Protein AF-A0A958M0M1-F1 (afdb_monomer_lite)

Sequence (90 aa):
MVIEKQREYKKKAVVMNDSEMALFQALVSGLPGNYFVFPKMRIADMVDVVDGSGYYQRRNQILPKHVDFLICNNRMVPLMAVELDGNSHS

pLDDT: mean 89.34, std 15.86, range [37.97, 98.38]

Radius of gyration: 17.42 Å; chains: 1; bounding box: 41×46×46 Å

Foldseek 3Di:
DDPPPPPPDDDDPDPDDPV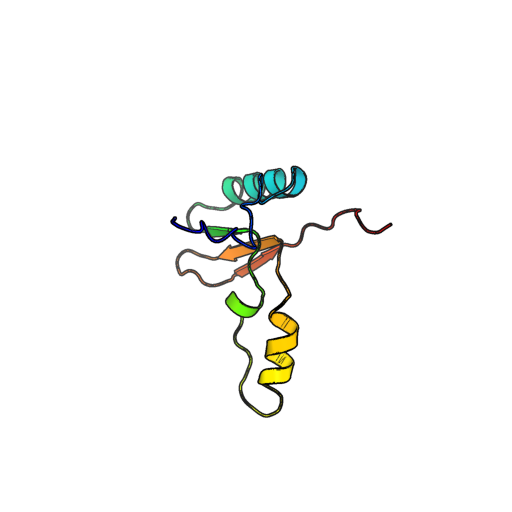LVVVVVCCVVVDDPQKDKDAFAQPLVQDDQDDDPCSVVVSVVRRVDTAGIFMAGNVRHTDDTDHDPDPPPD

Structure (mmCIF, N/CA/C/O backbone):
data_AF-A0A958M0M1-F1
#
_entry.id   AF-A0A958M0M1-F1
#
loop_
_atom_site.group_PDB
_atom_site.id
_atom_site.type_symbol
_atom_site.label_atom_id
_atom_site.label_alt_id
_atom_site.label_comp_id
_atom_site.label_asym_id
_atom_site.label_entity_id
_atom_site.label_seq_id
_atom_site.pdbx_PDB_ins_code
_atom_site.Cartn_x
_atom_site.Cartn_y
_atom_s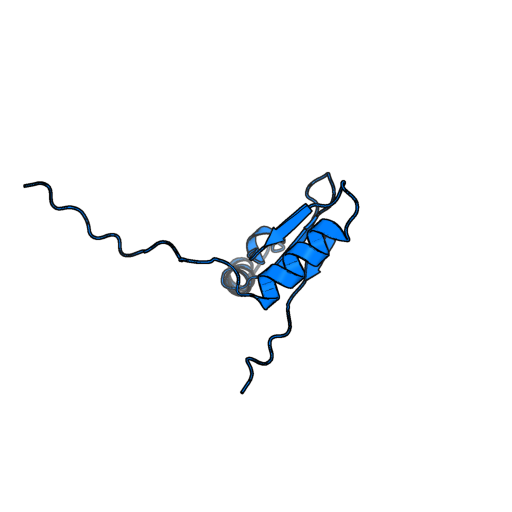ite.Cartn_z
_atom_site.occupancy
_atom_site.B_iso_or_equiv
_atom_site.auth_seq_id
_atom_site.auth_comp_id
_atom_site.auth_asym_id
_atom_site.auth_atom_id
_atom_site.pdbx_PDB_model_num
ATOM 1 N N . MET A 1 1 ? 22.079 -27.091 25.576 1.00 37.97 1 MET A N 1
ATOM 2 C CA . MET A 1 1 ? 21.957 -25.622 25.678 1.00 37.97 1 MET A CA 1
ATOM 3 C C . MET A 1 1 ? 21.537 -25.106 24.310 1.00 37.97 1 MET A C 1
ATOM 5 O O . MET A 1 1 ? 22.377 -24.991 23.430 1.00 37.97 1 MET A O 1
ATOM 9 N N . VAL A 1 2 ? 20.233 -24.941 24.079 1.00 41.22 2 VAL A N 1
ATOM 10 C CA . VAL A 1 2 ? 19.727 -24.381 22.818 1.00 41.22 2 VAL A CA 1
ATOM 11 C C . VAL A 1 2 ? 19.796 -22.870 22.973 1.00 41.22 2 VAL A C 1
ATOM 13 O O . VAL A 1 2 ? 19.111 -22.308 23.819 1.00 41.22 2 VAL A O 1
ATOM 16 N N . ILE A 1 3 ? 20.689 -22.229 22.226 1.00 47.19 3 ILE A N 1
ATOM 17 C C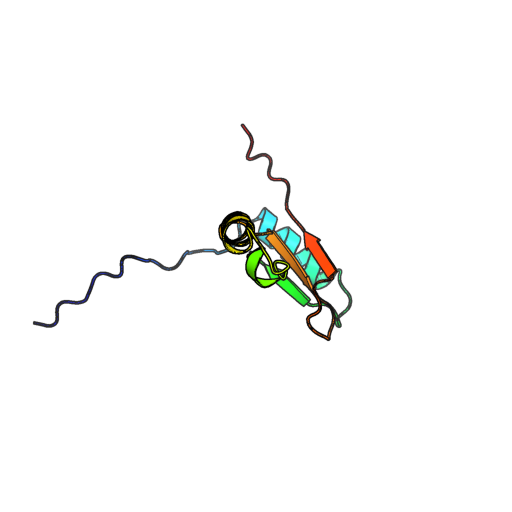A . ILE A 1 3 ? 20.761 -20.772 22.176 1.00 47.19 3 ILE A CA 1
ATOM 18 C C . ILE A 1 3 ? 19.553 -20.329 21.348 1.00 47.19 3 ILE A C 1
ATOM 20 O O . ILE A 1 3 ? 19.541 -20.488 20.127 1.00 47.19 3 ILE A O 1
ATOM 24 N N . GLU A 1 4 ? 18.503 -19.837 22.003 1.00 54.62 4 GLU A N 1
ATOM 25 C CA . GLU A 1 4 ? 17.411 -19.167 21.304 1.00 54.62 4 GLU A CA 1
ATOM 26 C C . GLU A 1 4 ? 17.977 -17.919 20.622 1.00 54.62 4 GLU A C 1
ATOM 28 O O . GLU A 1 4 ? 18.409 -16.966 21.270 1.00 54.62 4 GLU A O 1
ATOM 33 N N . LYS A 1 5 ? 18.026 -17.940 19.287 1.00 63.41 5 LYS A N 1
ATOM 34 C CA . LYS A 1 5 ? 18.457 -16.801 18.478 1.00 63.41 5 LYS A CA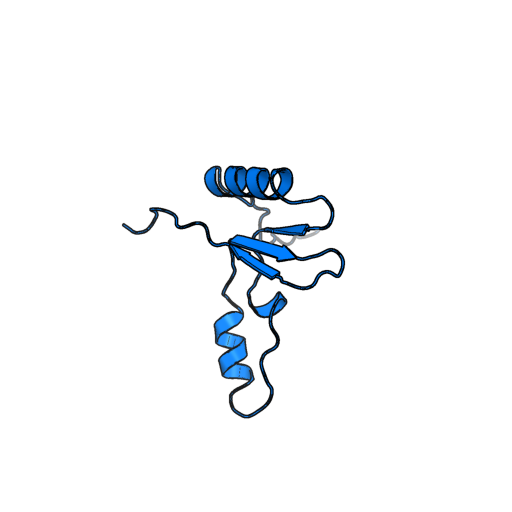 1
ATOM 35 C C . LYS A 1 5 ? 17.489 -15.645 18.733 1.00 63.41 5 LYS A C 1
ATOM 37 O O . LYS A 1 5 ? 16.346 -15.681 18.272 1.00 63.41 5 LYS A O 1
ATOM 42 N N . GLN A 1 6 ? 17.941 -14.635 19.472 1.00 60.50 6 GLN A N 1
ATOM 43 C CA . GLN A 1 6 ? 17.199 -13.400 19.695 1.00 60.50 6 GLN A CA 1
ATOM 44 C C . GLN A 1 6 ? 16.864 -12.806 18.323 1.00 60.50 6 GLN A C 1
ATOM 46 O O . GLN A 1 6 ? 17.752 -12.458 17.547 1.00 60.50 6 GLN A O 1
ATOM 51 N N . ARG A 1 7 ? 15.579 -12.799 17.958 1.00 65.00 7 ARG A N 1
ATOM 52 C CA . ARG A 1 7 ? 15.153 -12.318 16.642 1.00 65.00 7 ARG A CA 1
ATOM 53 C C . ARG A 1 7 ? 15.399 -10.806 16.598 1.00 65.00 7 ARG A C 1
ATOM 55 O O . ARG A 1 7 ? 14.853 -10.085 17.427 1.00 65.00 7 ARG A O 1
ATOM 62 N N . GLU A 1 8 ? 16.176 -10.333 15.622 1.00 88.06 8 GLU A N 1
ATOM 63 C CA . GLU A 1 8 ? 16.446 -8.900 15.357 1.00 88.06 8 GLU A CA 1
ATOM 64 C C . GLU A 1 8 ? 15.175 -8.093 15.025 1.00 88.06 8 GLU A C 1
ATOM 66 O O . GLU A 1 8 ? 15.208 -6.873 14.888 1.00 88.06 8 GLU A O 1
ATOM 71 N N . TYR A 1 9 ? 14.029 -8.769 14.933 1.00 87.44 9 TYR A N 1
ATOM 72 C CA . TYR A 1 9 ? 12.741 -8.193 14.597 1.00 87.44 9 TYR A CA 1
ATOM 73 C C . TYR A 1 9 ? 11.693 -8.572 15.637 1.00 87.44 9 TYR A C 1
ATOM 75 O O . TYR A 1 9 ? 11.594 -9.725 16.069 1.00 87.44 9 TYR A O 1
ATOM 83 N N . LYS A 1 10 ? 10.861 -7.593 15.992 1.00 89.69 10 LYS A N 1
ATOM 84 C CA . LYS A 1 10 ? 9.693 -7.769 16.855 1.00 89.69 10 LYS A CA 1
ATOM 85 C C . LYS A 1 10 ? 8.429 -7.430 16.074 1.00 89.69 10 LYS A C 1
ATOM 87 O O . LYS A 1 10 ? 8.429 -6.532 15.234 1.00 89.69 10 LYS A O 1
ATOM 92 N N . LYS A 1 11 ? 7.343 -8.147 16.363 1.00 91.75 11 LYS A N 1
ATOM 93 C CA . LYS A 1 11 ? 6.016 -7.846 15.815 1.00 91.75 11 LYS A CA 1
ATOM 94 C C . LYS A 1 11 ? 5.584 -6.451 16.287 1.00 91.75 11 LYS A C 1
ATOM 96 O O . LYS A 1 11 ? 5.695 -6.148 17.473 1.00 91.75 11 LYS A O 1
ATOM 101 N N . LYS A 1 12 ? 5.064 -5.624 15.375 1.00 91.06 12 LYS A N 1
ATOM 102 C CA . LYS A 1 12 ? 4.413 -4.360 15.747 1.00 91.06 12 LYS A CA 1
ATOM 103 C C . LYS A 1 12 ? 3.125 -4.642 16.528 1.00 91.06 12 LYS A C 1
ATOM 105 O O . LYS A 1 12 ? 2.379 -5.548 16.163 1.00 91.06 12 LYS A O 1
ATOM 110 N N . ALA A 1 13 ? 2.853 -3.856 17.570 1.00 93.75 13 ALA A N 1
ATOM 111 C CA . ALA A 1 13 ? 1.601 -3.960 18.322 1.00 93.75 13 ALA A CA 1
ATOM 112 C C . ALA A 1 13 ? 0.385 -3.629 17.439 1.00 93.75 13 ALA A C 1
ATOM 114 O O . ALA A 1 13 ? -0.594 -4.370 17.436 1.00 93.75 13 ALA A O 1
ATOM 115 N N . VAL A 1 14 ? 0.505 -2.570 16.632 1.00 93.06 14 VAL A N 1
ATOM 116 C CA . VAL A 1 14 ? -0.471 -2.150 15.620 1.00 93.06 14 VAL A CA 1
ATOM 117 C C . VAL A 1 14 ? 0.239 -1.820 14.307 1.00 93.06 14 VAL A C 1
ATOM 119 O O . VAL A 1 14 ? 1.408 -1.427 14.302 1.00 93.06 14 VAL A O 1
ATOM 122 N N . VAL A 1 15 ? -0.451 -2.024 13.184 1.00 90.62 15 VAL A N 1
ATOM 123 C CA . VAL A 1 15 ? 0.065 -1.720 11.835 1.00 90.62 15 VAL A CA 1
ATOM 124 C C . VAL A 1 15 ? -0.428 -0.381 11.293 1.00 90.62 15 VAL A C 1
ATOM 126 O O . VAL A 1 15 ? 0.212 0.158 10.396 1.00 90.62 15 VAL A O 1
ATOM 129 N N . MET A 1 16 ? -1.524 0.133 11.857 1.00 92.88 16 MET A N 1
ATOM 130 C CA . MET A 1 16 ? -2.138 1.414 11.527 1.00 92.88 16 MET A CA 1
ATOM 131 C C . MET A 1 16 ? -2.313 2.252 12.794 1.00 92.88 16 MET A C 1
ATOM 133 O O . MET A 1 16 ? -2.582 1.689 13.859 1.00 92.88 16 MET A O 1
ATOM 137 N N . ASN A 1 17 ? -2.160 3.568 12.675 1.00 92.00 17 ASN A N 1
ATOM 138 C CA . ASN A 1 17 ? -2.609 4.524 13.689 1.00 92.00 17 ASN A CA 1
ATOM 139 C C . ASN A 1 17 ? -4.135 4.751 13.600 1.00 92.00 17 ASN A C 1
ATOM 141 O O . ASN A 1 17 ? -4.802 4.202 12.722 1.00 92.00 17 ASN A O 1
ATOM 145 N N . ASP A 1 18 ? -4.692 5.555 14.506 1.00 93.88 18 ASP A N 1
ATOM 146 C CA . ASP A 1 18 ? -6.143 5.771 14.588 1.00 93.88 18 ASP A CA 1
ATOM 147 C C . ASP A 1 18 ? -6.722 6.422 13.321 1.00 93.88 18 ASP A C 1
ATOM 149 O O . ASP A 1 18 ? -7.776 6.004 12.840 1.00 93.88 18 ASP A O 1
ATOM 153 N N . SER A 1 19 ? -6.017 7.395 12.735 1.00 93.19 19 SER A N 1
ATOM 154 C CA . SER A 1 19 ? -6.439 8.072 11.502 1.00 93.19 19 SER A CA 1
ATOM 155 C C . SER A 1 19 ? -6.415 7.132 10.295 1.00 93.19 19 SER A C 1
ATOM 157 O O . SER A 1 19 ? -7.356 7.106 9.503 1.00 93.19 19 SER A O 1
ATOM 159 N N . GLU A 1 20 ? -5.365 6.320 10.173 1.00 94.69 20 GLU A N 1
ATOM 160 C CA . GLU A 1 20 ? -5.240 5.293 9.136 1.00 94.69 20 GLU A CA 1
ATOM 161 C C . GLU A 1 20 ? -6.334 4.229 9.288 1.00 94.69 20 GLU A C 1
ATOM 163 O O . GLU A 1 20 ? -6.972 3.856 8.306 1.00 94.69 20 GLU A O 1
ATOM 168 N N . MET A 1 21 ? -6.609 3.778 10.515 1.00 95.94 21 MET A N 1
ATOM 169 C CA . MET A 1 21 ? -7.683 2.822 10.785 1.00 95.94 21 MET A CA 1
ATOM 170 C C . MET A 1 21 ? -9.059 3.401 10.423 1.00 95.94 21 MET A C 1
ATOM 172 O O . MET A 1 21 ? -9.868 2.712 9.800 1.00 95.94 21 MET A O 1
ATOM 176 N N . ALA A 1 22 ? -9.326 4.660 10.776 1.00 96.00 22 ALA A N 1
ATOM 177 C CA . ALA A 1 22 ? -10.581 5.328 10.445 1.00 96.00 22 ALA A CA 1
ATOM 178 C C . ALA A 1 22 ? -10.774 5.453 8.924 1.00 96.00 22 ALA A C 1
ATOM 180 O O . ALA A 1 22 ? -11.842 5.111 8.409 1.00 96.00 22 ALA A O 1
ATOM 181 N N . LEU A 1 23 ? -9.732 5.866 8.192 1.00 95.94 23 LEU A N 1
ATOM 182 C CA . LEU A 1 23 ? -9.780 5.927 6.731 1.00 95.94 23 LEU A CA 1
ATOM 183 C C . LEU A 1 23 ? -9.961 4.534 6.118 1.00 95.94 23 LEU A C 1
ATOM 185 O O . LEU A 1 23 ? -10.789 4.365 5.227 1.00 95.94 23 LEU A O 1
ATOM 189 N N . PHE A 1 24 ? -9.247 3.522 6.613 1.00 96.94 24 PHE A N 1
ATOM 190 C CA . PHE A 1 24 ? -9.399 2.149 6.139 1.00 96.94 24 PHE A CA 1
ATOM 191 C C . PHE A 1 24 ? -10.851 1.667 6.257 1.00 96.94 24 PHE A C 1
ATOM 193 O O . PHE A 1 24 ? -11.412 1.143 5.295 1.00 96.94 24 PHE A O 1
ATOM 200 N N . GLN A 1 25 ? -11.487 1.893 7.409 1.00 97.19 25 GLN A N 1
ATOM 201 C CA . GLN A 1 25 ? -12.887 1.528 7.629 1.00 97.19 25 GLN A CA 1
ATOM 202 C C . GLN A 1 25 ? -13.837 2.295 6.704 1.00 97.19 25 GLN A C 1
ATOM 204 O O . GLN A 1 25 ? -14.759 1.697 6.144 1.00 97.19 25 GLN A O 1
ATOM 209 N N . ALA A 1 26 ? -13.602 3.594 6.500 1.00 97.38 26 ALA A N 1
ATOM 210 C CA . ALA A 1 26 ? -14.379 4.407 5.571 1.00 97.38 26 ALA A CA 1
ATOM 211 C C . ALA A 1 26 ? -14.253 3.905 4.122 1.00 97.38 26 ALA A C 1
ATOM 213 O O . ALA A 1 26 ? -15.257 3.794 3.425 1.00 97.38 26 ALA A O 1
ATOM 214 N N . LEU A 1 27 ? -13.048 3.529 3.679 1.00 97.38 27 LEU A N 1
ATOM 215 C CA . LEU A 1 27 ? -12.823 2.969 2.343 1.00 97.38 27 LEU A CA 1
ATOM 216 C C . LEU A 1 27 ? -13.527 1.618 2.176 1.00 97.38 27 LEU A C 1
ATOM 218 O O . LEU A 1 27 ? -14.245 1.417 1.201 1.00 97.38 27 LEU A O 1
ATOM 222 N N . VAL A 1 28 ? -13.363 0.701 3.132 1.00 97.25 28 VAL A N 1
ATOM 223 C CA . VAL A 1 28 ? -13.972 -0.639 3.064 1.00 97.25 28 VAL A CA 1
ATOM 224 C C . VAL A 1 28 ? -15.500 -0.574 3.087 1.00 97.25 28 VAL A C 1
ATOM 226 O O . VAL A 1 28 ? -16.149 -1.350 2.393 1.00 97.25 28 VAL A O 1
ATOM 229 N N . SER A 1 29 ? -16.084 0.337 3.868 1.00 97.31 29 SER A N 1
ATOM 230 C CA . SER A 1 29 ? -17.543 0.486 3.957 1.00 97.31 29 SER A CA 1
ATOM 231 C C . SER A 1 29 ? -18.148 1.325 2.828 1.00 97.31 29 SER A C 1
ATOM 233 O O . SER A 1 29 ? -19.299 1.099 2.458 1.00 97.31 29 SER A O 1
ATOM 235 N N . GLY A 1 30 ? -17.397 2.286 2.284 1.00 97.31 30 GLY A N 1
ATOM 236 C CA . GLY A 1 30 ? -17.866 3.196 1.239 1.00 97.31 30 GLY A CA 1
ATOM 237 C C . GLY A 1 30 ? -17.710 2.663 -0.185 1.00 97.31 30 GLY A C 1
ATOM 238 O O . GLY A 1 30 ? -18.383 3.149 -1.094 1.00 97.31 30 GLY A O 1
ATOM 239 N N . LEU A 1 31 ? -16.834 1.678 -0.403 1.00 97.00 31 LEU A N 1
ATOM 240 C CA . LEU A 1 31 ? -16.623 1.083 -1.719 1.00 97.00 31 LEU A CA 1
ATOM 241 C C . LEU A 1 31 ? -17.626 -0.047 -2.008 1.00 97.00 31 LEU A C 1
ATOM 243 O O . LEU A 1 31 ? -18.000 -0.801 -1.108 1.00 97.00 31 LEU A O 1
ATOM 247 N N . PRO A 1 32 ? -18.037 -0.231 -3.276 1.00 95.50 32 PRO A N 1
ATOM 248 C CA . PRO A 1 32 ? -18.843 -1.383 -3.664 1.00 95.50 32 PRO A CA 1
ATOM 249 C C . PRO A 1 32 ? -18.108 -2.710 -3.400 1.00 95.50 32 PRO A C 1
ATOM 251 O O . PRO A 1 32 ? -16.885 -2.790 -3.503 1.00 95.50 32 PRO A O 1
ATOM 254 N N . GLY A 1 33 ? -18.853 -3.790 -3.140 1.00 94.12 33 GLY A N 1
ATOM 255 C CA . GLY A 1 33 ? -18.290 -5.091 -2.732 1.00 94.12 33 GLY A CA 1
ATOM 256 C C . GLY A 1 33 ? -17.401 -5.813 -3.759 1.00 94.12 33 GLY A C 1
ATOM 257 O O . GLY A 1 33 ? -16.900 -6.897 -3.478 1.00 94.12 33 GLY A O 1
ATOM 258 N N . ASN A 1 34 ? -17.205 -5.251 -4.953 1.00 96.19 34 ASN A N 1
ATOM 259 C CA . ASN A 1 34 ? -16.279 -5.744 -5.976 1.00 96.19 34 ASN A CA 1
ATOM 260 C C . ASN A 1 34 ? -14.933 -4.992 -5.995 1.00 96.19 34 ASN A C 1
ATOM 262 O O . ASN A 1 34 ? -14.163 -5.162 -6.945 1.00 96.19 34 ASN A O 1
ATOM 266 N N . TYR A 1 35 ? -14.659 -4.173 -4.980 1.00 98.12 35 TYR A N 1
ATOM 267 C CA . TYR A 1 35 ? -13.386 -3.487 -4.775 1.00 98.12 35 TYR A CA 1
ATOM 268 C C . TYR A 1 35 ? -12.652 -4.043 -3.553 1.00 98.12 35 TYR A C 1
ATOM 270 O O . TYR A 1 35 ? -13.260 -4.534 -2.605 1.00 98.12 35 TYR A O 1
ATOM 278 N N . PHE A 1 36 ? -11.326 -3.946 -3.583 1.00 98.12 36 PHE A N 1
ATOM 279 C CA . PHE A 1 36 ? -10.430 -4.439 -2.541 1.00 98.12 36 PHE A CA 1
ATOM 280 C C . PHE A 1 36 ? -9.512 -3.314 -2.082 1.00 98.12 36 PHE A C 1
ATOM 282 O O . PHE A 1 36 ? -8.988 -2.579 -2.916 1.00 98.12 36 PHE A O 1
ATOM 289 N N . VAL A 1 37 ? -9.303 -3.196 -0.770 1.00 97.94 37 VAL A N 1
ATOM 290 C CA . VAL A 1 37 ? -8.443 -2.175 -0.157 1.00 97.94 37 VAL A CA 1
ATOM 291 C C . VAL A 1 37 ? -7.246 -2.859 0.496 1.00 97.94 37 VAL A C 1
ATOM 293 O O . VAL A 1 37 ? -7.414 -3.704 1.374 1.00 97.94 37 VAL A O 1
ATOM 296 N N . PHE A 1 38 ? -6.037 -2.475 0.092 1.00 97.19 38 PHE A N 1
ATOM 297 C CA . PHE A 1 38 ? -4.779 -3.001 0.615 1.00 97.19 38 PHE A CA 1
ATOM 298 C C . PHE A 1 38 ? -4.024 -1.908 1.377 1.00 97.19 38 PHE A C 1
ATOM 300 O O . PHE A 1 38 ? -3.581 -0.946 0.751 1.00 97.19 38 PHE A O 1
ATOM 307 N N . PRO A 1 39 ? -3.849 -2.026 2.702 1.00 95.75 39 PRO A N 1
ATOM 308 C CA . PRO A 1 39 ? -3.098 -1.046 3.475 1.00 95.75 39 PRO A CA 1
ATOM 309 C C . PRO A 1 39 ? -1.577 -1.216 3.326 1.00 95.75 39 PRO A C 1
ATOM 311 O O . PRO A 1 39 ? -1.083 -2.339 3.215 1.00 95.75 39 PRO A O 1
ATOM 314 N N . LYS A 1 40 ? -0.831 -0.107 3.413 1.00 93.12 40 LYS A N 1
ATOM 315 C CA . LYS A 1 40 ? 0.642 -0.029 3.458 1.00 93.12 40 LYS A CA 1
ATOM 316 C C . LYS A 1 40 ? 1.329 -0.792 2.315 1.00 93.12 40 LYS A C 1
ATOM 318 O O . LYS A 1 40 ? 2.288 -1.536 2.535 1.00 93.12 40 LYS A O 1
ATOM 323 N N . MET A 1 41 ? 0.837 -0.606 1.090 1.00 95.75 41 MET A N 1
ATOM 324 C CA . MET A 1 41 ? 1.359 -1.281 -0.099 1.00 95.75 41 MET A CA 1
ATOM 325 C C . MET A 1 41 ? 2.631 -0.593 -0.604 1.00 95.75 41 MET A C 1
ATOM 327 O O . MET A 1 41 ? 2.659 0.627 -0.767 1.00 95.75 41 MET A O 1
ATOM 331 N N . ARG A 1 42 ? 3.687 -1.362 -0.901 1.00 96.12 42 ARG A N 1
ATOM 332 C CA . ARG A 1 42 ? 4.893 -0.804 -1.535 1.00 96.12 42 ARG A CA 1
ATOM 333 C C . ARG A 1 42 ? 4.586 -0.423 -2.977 1.00 96.12 42 ARG A C 1
ATOM 335 O O . ARG A 1 42 ? 3.946 -1.186 -3.694 1.00 96.12 42 ARG A O 1
ATOM 342 N N . ILE A 1 43 ? 5.133 0.700 -3.442 1.00 96.50 43 ILE A N 1
ATOM 343 C CA . ILE A 1 43 ? 4.972 1.121 -4.844 1.00 96.50 43 ILE A CA 1
ATOM 344 C C . ILE A 1 43 ? 5.514 0.048 -5.792 1.00 96.50 43 ILE A C 1
ATOM 346 O O . ILE A 1 43 ? 4.883 -0.270 -6.795 1.00 96.50 43 ILE A O 1
ATOM 350 N N . ALA A 1 44 ? 6.635 -0.576 -5.427 1.00 96.06 44 ALA A N 1
ATOM 351 C CA . ALA A 1 44 ? 7.256 -1.645 -6.204 1.00 96.06 44 ALA A CA 1
ATOM 352 C C . ALA A 1 44 ? 6.393 -2.911 -6.385 1.00 96.06 44 ALA A C 1
ATOM 354 O O . ALA A 1 44 ? 6.748 -3.733 -7.222 1.00 96.06 44 ALA A O 1
ATOM 355 N N . ASP A 1 45 ? 5.307 -3.080 -5.622 1.00 95.81 45 ASP A N 1
ATOM 356 C CA . ASP A 1 45 ? 4.397 -4.228 -5.745 1.00 95.81 45 ASP A CA 1
ATOM 357 C C . ASP A 1 45 ? 3.162 -3.923 -6.619 1.00 95.81 45 ASP A C 1
ATOM 359 O O . ASP A 1 45 ? 2.354 -4.816 -6.858 1.00 95.81 45 ASP A O 1
ATOM 363 N N . MET A 1 46 ? 2.992 -2.679 -7.090 1.00 95.19 46 MET A N 1
ATOM 364 C CA . MET A 1 46 ? 1.815 -2.257 -7.872 1.00 95.19 46 MET A CA 1
ATOM 365 C C . MET A 1 46 ? 2.136 -1.617 -9.228 1.00 95.19 46 MET A C 1
ATOM 367 O O . MET A 1 46 ? 1.212 -1.291 -9.971 1.00 95.19 46 MET A O 1
ATOM 371 N N . VAL A 1 47 ? 3.417 -1.433 -9.562 1.00 94.81 47 VAL A N 1
ATOM 372 C CA . VAL A 1 47 ? 3.849 -0.902 -10.863 1.00 94.81 47 VAL A CA 1
ATOM 373 C C . VAL A 1 47 ? 4.988 -1.723 -11.448 1.00 94.81 47 VAL A C 1
ATOM 375 O O . VAL A 1 47 ? 5.885 -2.162 -10.726 1.00 94.81 47 VAL A O 1
ATOM 378 N N . ASP A 1 48 ? 4.998 -1.831 -12.773 1.00 95.81 48 ASP A N 1
ATOM 379 C CA . ASP A 1 48 ? 6.142 -2.339 -13.517 1.00 95.81 48 ASP A CA 1
ATOM 380 C C . ASP A 1 48 ? 7.101 -1.199 -13.866 1.00 95.81 48 ASP A C 1
ATOM 382 O O . ASP A 1 48 ? 6.706 -0.113 -14.302 1.00 95.81 48 ASP A O 1
ATOM 386 N N . VAL A 1 49 ? 8.398 -1.449 -13.694 1.00 95.88 49 VAL A N 1
ATOM 387 C CA . VAL A 1 49 ? 9.434 -0.537 -14.177 1.00 95.88 49 VAL A CA 1
ATOM 388 C C . VAL A 1 49 ? 9.736 -0.911 -15.619 1.00 95.88 49 VAL A C 1
ATOM 390 O O . VAL A 1 49 ? 10.217 -2.006 -15.879 1.00 95.88 49 VAL A O 1
ATOM 393 N N . VAL A 1 50 ? 9.484 0.014 -16.545 1.00 95.69 50 VAL A N 1
ATOM 394 C CA . VAL A 1 50 ? 9.780 -0.185 -17.972 1.00 95.69 50 VAL A CA 1
ATOM 395 C C . VAL A 1 50 ? 11.246 -0.579 -18.161 1.00 95.69 50 VAL A C 1
ATOM 397 O O . VAL A 1 50 ? 12.134 0.069 -17.600 1.00 95.69 50 VAL A O 1
ATOM 400 N N . ASP A 1 51 ? 11.501 -1.592 -18.983 1.00 94.19 51 ASP A N 1
ATOM 401 C CA . ASP A 1 51 ? 12.846 -2.087 -19.279 1.00 94.19 51 ASP A CA 1
ATOM 402 C C . ASP A 1 51 ? 13.769 -1.023 -19.904 1.00 94.19 51 ASP A C 1
ATOM 404 O O . ASP A 1 51 ? 13.335 0.030 -20.380 1.00 94.19 51 ASP A O 1
ATOM 408 N N . GLY A 1 52 ? 15.077 -1.295 -19.884 1.00 95.62 52 GLY A N 1
ATOM 409 C CA . GLY A 1 52 ? 16.101 -0.477 -20.540 1.00 95.62 52 GLY A CA 1
ATOM 410 C C . GLY A 1 52 ? 17.188 0.046 -19.603 1.00 95.62 52 GLY A C 1
ATOM 411 O O . GLY A 1 52 ? 17.313 -0.360 -18.441 1.00 95.62 52 GLY A O 1
ATOM 412 N N . SER A 1 53 ? 18.000 0.974 -20.116 1.00 94.31 53 SER A N 1
ATOM 413 C CA . SER A 1 53 ? 19.037 1.625 -19.317 1.00 94.31 53 SER A CA 1
ATOM 414 C C . SER A 1 53 ? 18.403 2.347 -18.119 1.00 94.31 53 SER A C 1
ATOM 416 O O . SER A 1 53 ? 17.342 2.966 -18.204 1.00 94.31 53 SER A O 1
ATOM 418 N N . GLY A 1 54 ? 19.004 2.183 -16.940 1.00 94.94 54 GLY A N 1
ATOM 419 C CA . GLY A 1 54 ? 18.471 2.756 -15.702 1.00 94.94 54 GLY A CA 1
ATOM 420 C C . GLY A 1 54 ? 17.276 2.013 -15.085 1.00 94.94 54 GLY A C 1
ATOM 421 O O . GLY A 1 54 ? 16.662 2.554 -14.166 1.00 94.94 54 GLY A O 1
ATOM 422 N N . TYR A 1 55 ? 16.944 0.788 -15.525 1.00 96.50 55 TYR A N 1
ATOM 423 C CA . TYR A 1 55 ? 15.934 -0.061 -14.864 1.00 96.50 55 TYR A CA 1
ATOM 424 C C . TYR A 1 55 ? 16.174 -0.169 -13.348 1.00 96.50 55 TYR A C 1
ATOM 426 O O . TYR A 1 55 ? 15.320 0.210 -12.548 1.00 96.50 55 TYR A O 1
ATOM 434 N N . TYR A 1 56 ? 17.375 -0.595 -12.936 1.00 96.44 56 TYR A N 1
ATOM 435 C CA . TYR A 1 56 ? 17.708 -0.758 -11.516 1.00 96.44 56 TYR A CA 1
ATOM 436 C C . TYR A 1 56 ? 17.659 0.559 -10.739 1.00 96.44 56 TYR A C 1
ATOM 438 O O . TYR A 1 56 ? 17.208 0.580 -9.598 1.00 96.44 56 TYR A O 1
ATOM 446 N N . GLN A 1 57 ? 18.072 1.667 -11.360 1.00 96.75 57 GLN A N 1
ATOM 447 C CA . GLN A 1 57 ? 18.012 2.987 -10.737 1.00 96.75 57 GLN A CA 1
ATOM 448 C C . GLN A 1 57 ? 16.561 3.387 -10.444 1.00 96.75 57 GLN A C 1
ATOM 450 O O . GLN A 1 57 ? 16.253 3.756 -9.314 1.00 96.75 57 GLN A O 1
ATOM 455 N N . ARG A 1 58 ? 15.664 3.268 -11.431 1.00 96.81 58 ARG A N 1
ATOM 456 C CA . ARG A 1 58 ? 14.232 3.567 -11.269 1.00 96.81 58 ARG A CA 1
ATOM 457 C C . ARG A 1 58 ? 13.573 2.630 -10.260 1.00 96.81 58 ARG A C 1
ATOM 459 O O . ARG A 1 58 ? 12.851 3.089 -9.381 1.00 96.81 58 ARG A O 1
ATOM 466 N N . ARG A 1 59 ? 13.893 1.335 -10.314 1.00 95.94 59 ARG A N 1
ATOM 467 C CA . ARG A 1 59 ? 13.396 0.347 -9.350 1.00 95.94 59 ARG A CA 1
ATOM 468 C C . ARG A 1 59 ? 13.821 0.683 -7.920 1.00 95.94 59 ARG A C 1
ATOM 470 O O . ARG A 1 59 ? 12.990 0.677 -7.018 1.00 95.94 59 ARG A O 1
ATOM 477 N N . ASN A 1 60 ? 15.084 1.042 -7.706 1.00 96.69 60 ASN A N 1
ATOM 478 C CA . ASN A 1 60 ? 15.591 1.388 -6.378 1.00 96.69 60 ASN A CA 1
ATOM 479 C C . ASN A 1 60 ? 14.923 2.635 -5.780 1.00 96.69 60 ASN A C 1
ATOM 481 O O . ASN A 1 60 ? 14.806 2.721 -4.561 1.00 96.69 60 ASN A O 1
ATOM 485 N N . GLN A 1 61 ? 14.434 3.567 -6.605 1.00 96.19 61 GLN A N 1
ATOM 486 C CA . GLN A 1 61 ? 13.698 4.743 -6.126 1.00 96.19 61 GLN A CA 1
ATOM 487 C C . GLN A 1 61 ? 12.324 4.398 -5.535 1.00 96.19 61 GLN A C 1
ATOM 489 O O . GLN A 1 61 ? 11.853 5.117 -4.655 1.00 96.19 61 GLN A O 1
ATOM 494 N N . ILE A 1 62 ? 11.674 3.333 -6.014 1.00 96.19 62 ILE A N 1
ATOM 495 C CA . ILE A 1 62 ? 10.317 2.952 -5.585 1.00 96.19 62 ILE A CA 1
ATOM 496 C C . ILE A 1 62 ? 10.299 1.849 -4.525 1.00 96.19 62 ILE A C 1
ATOM 498 O O . ILE A 1 62 ? 9.325 1.740 -3.788 1.00 96.19 62 ILE A O 1
ATOM 502 N N . LEU A 1 63 ? 11.375 1.066 -4.393 1.00 95.56 63 LEU A N 1
ATOM 503 C CA . LEU A 1 63 ? 11.491 0.000 -3.389 1.00 95.56 63 LEU A CA 1
ATOM 504 C C . LEU A 1 63 ? 11.200 0.424 -1.938 1.00 95.56 63 LEU A C 1
ATOM 506 O O . LEU A 1 63 ? 10.512 -0.332 -1.251 1.00 95.56 63 LEU A O 1
ATOM 510 N N . PRO A 1 64 ? 11.703 1.570 -1.437 1.00 95.81 64 PRO A N 1
ATOM 511 C CA . PRO A 1 64 ? 11.449 1.973 -0.055 1.00 95.81 64 PRO A CA 1
ATOM 512 C C . PRO A 1 64 ? 10.107 2.701 0.118 1.00 95.81 64 PRO A C 1
ATOM 514 O O . PRO A 1 64 ? 9.711 2.990 1.247 1.00 95.81 64 PRO A O 1
ATOM 517 N N . LYS A 1 65 ? 9.423 3.037 -0.982 1.00 95.06 65 LYS A N 1
ATOM 518 C CA . LYS A 1 65 ? 8.212 3.855 -0.966 1.00 95.06 65 LYS A CA 1
ATOM 519 C C . LYS A 1 65 ? 6.974 2.982 -0.826 1.00 95.06 65 LYS A C 1
ATOM 521 O O . LYS A 1 65 ? 6.879 1.908 -1.421 1.00 95.06 65 LYS A O 1
ATOM 526 N N . HIS A 1 66 ? 6.010 3.477 -0.069 1.00 95.69 66 HIS A N 1
ATOM 527 C CA . HIS A 1 66 ? 4.713 2.853 0.126 1.00 95.69 66 HIS A CA 1
ATOM 528 C C . HIS A 1 66 ? 3.628 3.916 0.058 1.00 95.69 66 HIS A C 1
ATOM 530 O O . HIS A 1 66 ? 3.897 5.074 0.353 1.00 95.69 66 HIS A O 1
ATOM 536 N N . VAL A 1 67 ? 2.431 3.487 -0.315 1.00 95.50 67 VAL A N 1
ATOM 537 C CA . VAL A 1 67 ? 1.201 4.269 -0.180 1.00 95.50 67 VAL A CA 1
ATOM 538 C C . VAL A 1 67 ? 0.426 3.746 1.021 1.00 95.50 67 VAL A C 1
ATOM 540 O O . VAL A 1 67 ? 0.573 2.573 1.392 1.00 95.50 67 VAL A O 1
ATOM 543 N N . ASP A 1 68 ? -0.402 4.585 1.637 1.00 95.50 68 ASP A N 1
ATOM 544 C CA . ASP A 1 68 ? -1.183 4.158 2.799 1.00 95.50 68 ASP A CA 1
ATOM 545 C C . ASP A 1 68 ? -2.244 3.135 2.422 1.00 95.50 68 ASP A C 1
ATOM 547 O O . ASP A 1 68 ? -2.397 2.144 3.136 1.00 95.50 68 ASP A O 1
ATOM 551 N N . PHE A 1 69 ? -2.909 3.314 1.279 1.00 97.25 69 PHE A N 1
ATOM 552 C CA . PHE A 1 69 ? -3.872 2.351 0.754 1.00 97.25 69 PHE A CA 1
ATOM 553 C C . PHE A 1 69 ? -3.792 2.229 -0.768 1.00 97.25 69 PHE A C 1
ATOM 555 O O . PHE A 1 69 ? -3.602 3.211 -1.483 1.00 97.25 69 PHE A O 1
ATOM 562 N N . LEU A 1 70 ? -3.996 1.014 -1.271 1.00 98.19 70 LEU A N 1
ATOM 563 C CA . LEU A 1 70 ? -4.223 0.723 -2.683 1.00 98.19 70 LEU A CA 1
ATOM 564 C C . LEU A 1 70 ? -5.626 0.144 -2.860 1.00 98.19 70 LEU A C 1
ATOM 566 O O . LEU A 1 70 ? -5.996 -0.805 -2.172 1.00 98.19 70 LEU A O 1
ATOM 570 N N . ILE A 1 71 ? -6.388 0.692 -3.800 1.00 98.38 71 ILE A N 1
ATOM 571 C CA . ILE A 1 71 ? -7.700 0.185 -4.195 1.00 98.38 71 ILE A CA 1
ATOM 572 C C . ILE A 1 71 ? -7.549 -0.598 -5.497 1.00 98.38 71 ILE A C 1
ATOM 574 O O . ILE A 1 71 ? -7.043 -0.068 -6.489 1.00 98.38 71 ILE A O 1
ATOM 578 N N . CYS A 1 72 ? -8.050 -1.831 -5.510 1.00 98.38 72 CYS A N 1
ATOM 579 C CA . CYS A 1 72 ? -8.117 -2.678 -6.697 1.00 98.38 72 CYS A CA 1
ATOM 580 C C . CYS A 1 72 ? -9.560 -3.062 -7.034 1.00 98.38 72 CYS A C 1
ATOM 582 O O . CYS A 1 72 ? -10.430 -3.087 -6.164 1.00 98.38 72 CYS A O 1
ATOM 584 N N . ASN A 1 73 ? -9.813 -3.416 -8.294 1.00 97.62 73 ASN A N 1
ATOM 585 C CA . ASN A 1 73 ? -11.073 -4.056 -8.690 1.00 97.62 73 ASN A CA 1
ATOM 586 C C . ASN A 1 73 ? -11.073 -5.572 -8.409 1.00 97.62 73 ASN A C 1
ATOM 588 O O . ASN A 1 73 ? -10.093 -6.146 -7.935 1.00 97.62 73 ASN A O 1
ATOM 592 N N . ASN A 1 74 ? -12.156 -6.248 -8.794 1.00 96.88 74 ASN A N 1
ATOM 593 C CA . ASN A 1 74 ? -12.327 -7.698 -8.663 1.00 96.88 74 ASN A CA 1
ATOM 594 C C . ASN A 1 74 ? -11.357 -8.573 -9.470 1.00 96.88 74 ASN A C 1
ATOM 596 O O . ASN A 1 74 ? -11.363 -9.790 -9.303 1.00 96.88 74 ASN A O 1
ATOM 600 N N . ARG A 1 75 ? -10.524 -7.976 -10.323 1.00 97.31 75 ARG A N 1
ATOM 601 C CA . ARG A 1 75 ? -9.437 -8.652 -11.041 1.00 97.31 75 ARG A CA 1
ATOM 602 C C . ARG A 1 75 ? -8.065 -8.332 -10.451 1.00 97.31 75 ARG A C 1
ATOM 604 O O . ARG A 1 75 ? -7.062 -8.640 -11.081 1.00 97.31 75 ARG A O 1
ATOM 611 N N . MET A 1 76 ? -8.019 -7.709 -9.272 1.00 96.31 76 MET A N 1
ATOM 612 C CA . MET A 1 76 ? -6.792 -7.257 -8.609 1.00 96.31 76 MET A CA 1
ATOM 613 C C . MET A 1 76 ? -5.990 -6.239 -9.428 1.00 96.31 76 MET A C 1
ATOM 615 O O . MET A 1 76 ? -4.796 -6.070 -9.207 1.00 96.31 76 MET A O 1
ATOM 619 N N . VAL A 1 77 ? -6.645 -5.529 -10.352 1.00 97.31 77 VAL A N 1
ATOM 620 C CA . VAL A 1 77 ? -6.012 -4.430 -11.086 1.00 97.31 77 VAL A CA 1
ATOM 621 C C . VAL A 1 77 ? -5.952 -3.210 -10.166 1.00 97.31 77 VAL A C 1
ATOM 623 O O . VAL A 1 77 ? -7.017 -2.801 -9.687 1.00 97.31 77 VAL A O 1
ATOM 626 N N . PRO A 1 78 ? -4.766 -2.615 -9.935 1.00 97.50 78 PRO A N 1
ATOM 627 C CA . PRO A 1 78 ? -4.630 -1.362 -9.201 1.00 97.50 78 PRO A CA 1
ATOM 628 C C . PRO A 1 78 ? -5.404 -0.241 -9.896 1.00 97.50 78 PRO A C 1
ATOM 630 O O . PRO A 1 78 ? -5.230 -0.015 -11.092 1.00 97.50 78 PRO A O 1
ATOM 633 N N . LEU A 1 79 ? -6.264 0.459 -9.159 1.00 97.50 79 LEU A N 1
ATOM 634 C CA . LEU A 1 79 ? -7.069 1.564 -9.690 1.00 97.50 79 LEU A CA 1
ATOM 635 C C . LEU A 1 79 ? -6.696 2.911 -9.082 1.00 97.50 79 LEU A C 1
ATOM 637 O O . LEU A 1 79 ? -6.723 3.923 -9.777 1.00 97.50 79 LEU A O 1
ATOM 641 N N . MET A 1 80 ? -6.391 2.935 -7.785 1.00 96.88 80 MET A N 1
ATOM 642 C CA . MET A 1 80 ? -6.133 4.176 -7.062 1.00 96.88 80 MET A CA 1
ATOM 643 C C . MET A 1 80 ? -5.219 3.925 -5.870 1.00 96.88 80 MET A C 1
ATOM 645 O O . MET A 1 80 ? -5.449 2.999 -5.094 1.00 96.88 80 MET A O 1
ATOM 649 N N . ALA A 1 81 ? -4.212 4.777 -5.714 1.00 97.06 81 ALA A N 1
ATOM 650 C CA . ALA A 1 81 ? -3.463 4.911 -4.476 1.00 97.06 81 ALA A CA 1
ATOM 651 C C . ALA A 1 81 ? -4.056 6.057 -3.649 1.00 97.06 81 ALA A C 1
ATOM 653 O O . ALA A 1 81 ? -4.414 7.096 -4.203 1.00 97.06 81 ALA A O 1
ATOM 654 N N . VAL A 1 82 ? -4.155 5.858 -2.340 1.00 96.31 82 VAL A N 1
ATOM 655 C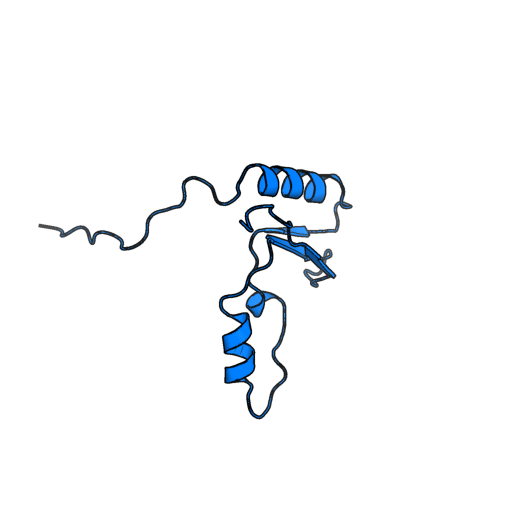 CA . VAL A 1 82 ? -4.623 6.855 -1.378 1.00 96.31 82 VAL A CA 1
ATOM 656 C C . VAL A 1 82 ? -3.522 7.047 -0.341 1.00 96.31 82 VAL A C 1
ATOM 658 O O . VAL A 1 82 ? -3.082 6.077 0.279 1.00 96.31 82 VAL A O 1
ATOM 661 N N . GLU A 1 83 ? -3.085 8.288 -0.164 1.00 94.12 83 GLU A N 1
ATOM 662 C CA . GLU A 1 83 ? -2.182 8.708 0.909 1.00 94.12 83 GLU A CA 1
ATOM 663 C C . GLU A 1 83 ? -2.971 9.569 1.895 1.00 94.12 83 GLU A C 1
ATOM 665 O O .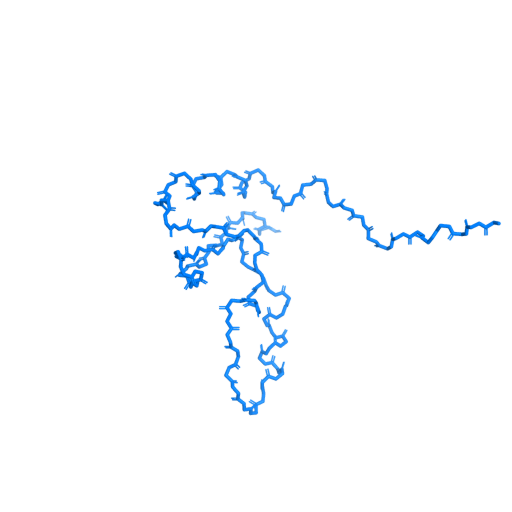 GLU A 1 83 ? -3.823 10.368 1.497 1.00 94.12 83 GLU A O 1
ATOM 670 N N . LEU A 1 84 ? -2.738 9.359 3.186 1.00 91.19 84 LEU A N 1
ATOM 671 C CA . LEU A 1 84 ? -3.311 10.187 4.230 1.00 91.19 84 LEU A CA 1
ATOM 672 C C . LEU A 1 84 ? -2.315 11.307 4.535 1.00 91.19 84 LEU A C 1
ATOM 674 O O . LEU A 1 84 ? -1.265 11.061 5.129 1.00 91.19 84 LEU A O 1
ATOM 678 N N . ASP A 1 85 ? -2.662 12.543 4.177 1.00 81.69 85 ASP A N 1
ATOM 679 C CA . ASP A 1 85 ? -1.881 13.714 4.575 1.00 81.69 85 ASP A CA 1
ATOM 680 C C . ASP A 1 85 ? -1.953 13.872 6.101 1.00 81.69 85 ASP A C 1
ATOM 682 O O . ASP A 1 85 ? -2.915 14.388 6.674 1.00 81.69 85 ASP A O 1
ATOM 686 N N . GLY A 1 86 ? -0.933 13.373 6.792 1.00 62.59 86 GLY A N 1
ATOM 687 C CA . GLY A 1 86 ? -0.762 13.612 8.214 1.00 62.59 86 GLY A CA 1
ATOM 688 C C . GLY A 1 86 ? -0.163 14.995 8.448 1.00 62.59 86 GLY A C 1
ATOM 689 O O . GLY A 1 86 ? 0.875 15.328 7.881 1.00 62.59 86 GLY A O 1
ATOM 690 N N . ASN A 1 87 ? -0.713 15.757 9.396 1.00 48.53 87 ASN A N 1
ATOM 691 C CA . ASN A 1 87 ? -0.076 16.960 9.963 1.00 48.53 87 ASN A CA 1
ATOM 692 C C . ASN A 1 87 ? 1.222 16.656 10.752 1.00 48.53 87 ASN A C 1
ATOM 694 O O . ASN A 1 87 ? 1.618 17.412 11.633 1.00 48.53 87 ASN A O 1
ATOM 698 N N . SER A 1 88 ? 1.916 15.556 10.464 1.00 46.84 88 SER A N 1
ATOM 699 C CA . SER A 1 88 ? 3.206 15.225 11.074 1.00 46.84 88 SER A CA 1
ATOM 700 C C . SER A 1 88 ? 4.383 15.982 10.444 1.00 46.84 88 SER A C 1
ATOM 702 O O . SER A 1 88 ? 5.523 15.742 10.829 1.00 46.84 88 SER A O 1
ATOM 704 N N . HIS A 1 89 ? 4.129 16.911 9.516 1.00 39.16 89 HIS A N 1
ATOM 705 C CA . HIS A 1 89 ? 5.100 17.928 9.123 1.00 39.16 89 HIS A CA 1
ATOM 706 C C . HIS A 1 89 ? 5.040 19.125 10.082 1.00 39.16 89 HIS A C 1
ATOM 708 O O . HIS A 1 89 ? 4.345 20.114 9.854 1.00 39.16 89 HIS A O 1
ATOM 714 N N . SER A 1 90 ? 5.797 19.024 11.171 1.00 39.03 90 SER A N 1
ATOM 715 C CA . SER A 1 90 ? 6.408 20.163 11.865 1.00 39.03 90 SER A CA 1
ATOM 716 C C . SER A 1 90 ? 7.883 19.861 12.073 1.00 39.03 90 SER A C 1
ATOM 718 O O . SER A 1 90 ? 8.189 18.690 12.393 1.00 39.03 90 SER A O 1
#

Secondary structure (DSSP, 8-state):
-------S----S-SS-HHHHHHHHHHHHHS-TTEEEEEEEEGGGT-PPPSSTTHHHHHHHHTT-EEEEEEEETT--EEEEE----TT--